Protein AF-A0A2R7YSX2-F1 (afdb_monomer_lite)

Organism: NCBI:txid2133958

Structure (mmCIF, N/CA/C/O backbone):
data_AF-A0A2R7YSX2-F1
#
_entry.id   AF-A0A2R7YSX2-F1
#
loop_
_atom_site.group_PDB
_atom_site.id
_atom_site.type_symbol
_atom_site.label_atom_id
_atom_site.label_alt_id
_atom_site.label_comp_id
_atom_site.label_asym_id
_atom_site.label_entity_id
_atom_site.label_seq_id
_atom_site.pdbx_PDB_ins_code
_atom_site.Cartn_x
_atom_site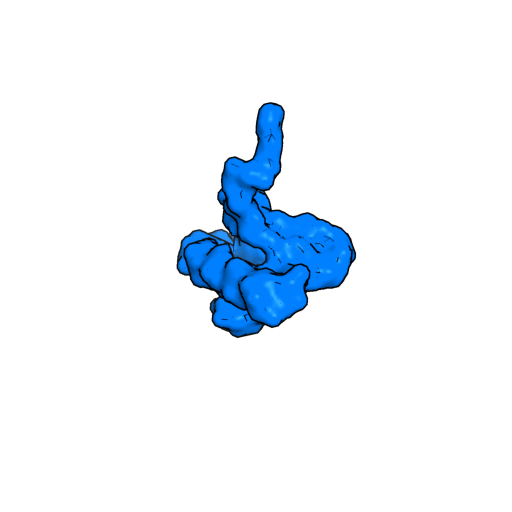.Cartn_y
_atom_site.Cartn_z
_atom_site.occupancy
_atom_site.B_iso_or_equiv
_atom_site.auth_seq_id
_atom_site.auth_comp_id
_atom_site.auth_asym_id
_atom_site.auth_atom_id
_atom_site.pdbx_PDB_model_num
ATOM 1 N N . MET A 1 1 ? 21.888 9.196 -34.908 1.00 57.22 1 MET A N 1
ATOM 2 C CA . MET A 1 1 ? 20.909 9.854 -34.024 1.00 57.22 1 MET A CA 1
ATOM 3 C C . MET A 1 1 ? 20.410 8.767 -33.083 1.00 57.22 1 MET A C 1
ATOM 5 O O . MET A 1 1 ? 19.301 8.305 -33.270 1.00 57.22 1 MET A O 1
ATOM 9 N N . ASP A 1 2 ? 21.247 8.282 -32.157 1.00 68.12 2 ASP A N 1
ATOM 10 C CA . ASP A 1 2 ? 21.030 6.926 -31.601 1.00 68.12 2 ASP A CA 1
ATOM 11 C C . ASP A 1 2 ? 21.188 6.851 -30.076 1.00 68.12 2 ASP A C 1
ATOM 13 O O . ASP A 1 2 ? 20.288 6.373 -29.394 1.00 68.12 2 ASP A O 1
ATOM 17 N N . ALA A 1 3 ? 22.223 7.469 -29.498 1.00 69.50 3 ALA A N 1
ATOM 18 C CA . ALA A 1 3 ? 22.475 7.360 -28.055 1.00 69.50 3 ALA A CA 1
ATOM 19 C C . ALA A 1 3 ? 21.353 7.926 -27.151 1.00 69.50 3 ALA A C 1
ATOM 21 O O . ALA A 1 3 ? 21.135 7.431 -26.048 1.00 69.50 3 ALA A O 1
ATOM 22 N N . LEU A 1 4 ? 20.625 8.958 -27.603 1.00 73.38 4 LEU A N 1
ATOM 23 C CA . LEU A 1 4 ? 19.498 9.526 -26.846 1.00 73.38 4 LEU A CA 1
ATOM 24 C C . LEU A 1 4 ? 18.252 8.627 -26.892 1.00 73.38 4 LEU A C 1
ATOM 26 O O . LEU A 1 4 ? 17.508 8.566 -25.916 1.00 73.38 4 LEU A O 1
ATOM 30 N N . GLU A 1 5 ? 18.025 7.922 -28.003 1.00 74.62 5 GLU A N 1
ATOM 31 C CA . GLU A 1 5 ? 16.898 6.995 -28.141 1.00 74.62 5 GLU A CA 1
ATOM 32 C C . GLU A 1 5 ? 17.150 5.696 -27.368 1.00 74.62 5 GLU A C 1
ATOM 34 O O . GLU A 1 5 ? 16.234 5.164 -26.739 1.00 74.62 5 GLU A O 1
ATOM 39 N N . GLU A 1 6 ? 18.392 5.205 -27.374 1.00 77.06 6 GLU A N 1
ATOM 40 C CA . GLU A 1 6 ? 18.824 4.032 -26.608 1.00 77.06 6 GLU A CA 1
ATOM 41 C C . GLU A 1 6 ? 18.729 4.287 -25.099 1.00 77.06 6 GLU A C 1
ATOM 43 O O . GLU A 1 6 ? 18.038 3.537 -24.409 1.00 77.06 6 GLU A O 1
ATOM 48 N N . ALA A 1 7 ? 19.270 5.411 -24.612 1.00 77.00 7 ALA A N 1
ATOM 49 C CA . ALA A 1 7 ? 19.161 5.796 -23.204 1.00 77.00 7 ALA A CA 1
ATOM 50 C C . ALA A 1 7 ? 17.697 5.943 -22.750 1.00 77.00 7 ALA A C 1
ATOM 52 O O . ALA A 1 7 ? 17.327 5.516 -21.653 1.00 77.00 7 ALA A O 1
ATOM 53 N N . TRP A 1 8 ? 16.829 6.493 -23.608 1.00 78.19 8 TRP A N 1
ATOM 54 C CA . TRP A 1 8 ? 15.396 6.576 -23.325 1.00 78.19 8 TRP A CA 1
ATOM 55 C C . TRP A 1 8 ? 14.742 5.190 -23.260 1.00 78.19 8 TRP A C 1
ATOM 57 O O . TRP A 1 8 ? 13.948 4.924 -22.359 1.00 78.19 8 TRP A O 1
ATOM 67 N N . ARG A 1 9 ? 15.085 4.267 -24.16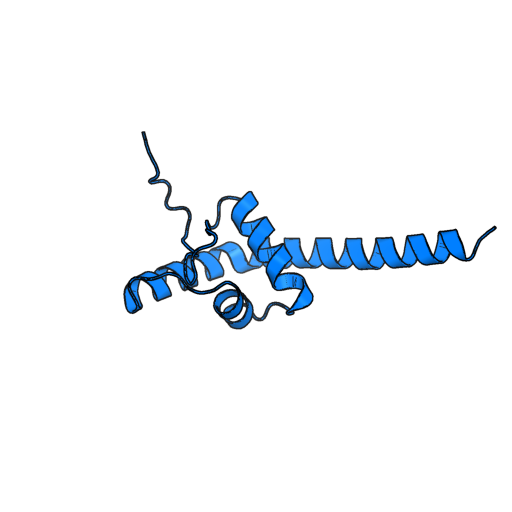8 1.00 73.56 9 ARG A N 1
ATOM 68 C CA . ARG A 1 9 ? 14.577 2.883 -24.141 1.00 73.56 9 ARG A CA 1
ATOM 69 C C . ARG A 1 9 ? 15.049 2.119 -22.909 1.00 73.56 9 ARG A C 1
ATOM 71 O O . ARG A 1 9 ? 14.267 1.349 -22.354 1.00 73.56 9 ARG A O 1
ATOM 78 N N . GLU A 1 10 ? 16.290 2.307 -22.483 1.00 78.31 10 GLU A N 1
ATOM 79 C CA . GLU A 1 10 ? 16.834 1.697 -21.267 1.00 78.31 10 GLU A CA 1
ATOM 80 C C . GLU A 1 10 ? 16.111 2.215 -20.020 1.00 78.31 10 GLU A C 1
ATOM 82 O O . GLU A 1 10 ? 15.629 1.419 -19.209 1.00 78.31 10 GLU A O 1
ATOM 87 N N . GLU A 1 11 ? 15.926 3.534 -19.906 1.00 82.06 11 GLU A N 1
ATOM 88 C CA . GLU A 1 11 ? 15.151 4.135 -18.817 1.00 82.06 11 GLU A CA 1
ATOM 89 C C . GLU A 1 11 ? 13.711 3.600 -18.802 1.00 82.06 11 GLU A C 1
ATOM 91 O O . GLU A 1 11 ? 13.195 3.183 -17.759 1.00 82.06 11 GLU A O 1
ATOM 96 N N . GLN A 1 12 ? 13.066 3.536 -19.968 1.00 84.19 12 GLN A N 1
ATOM 97 C CA . GLN A 1 12 ? 11.702 3.029 -20.102 1.00 84.19 12 GLN A CA 1
ATOM 98 C C . GLN A 1 12 ? 11.594 1.553 -19.707 1.00 84.19 12 GLN A C 1
ATOM 100 O O . GLN A 1 12 ? 10.638 1.177 -19.025 1.00 84.19 12 GLN A O 1
ATOM 105 N N . GLN A 1 13 ? 12.578 0.719 -20.055 1.00 85.94 13 GLN A N 1
ATOM 106 C CA . GLN A 1 13 ? 12.619 -0.688 -19.650 1.00 85.94 13 GLN A CA 1
ATOM 107 C C . GLN A 1 13 ? 12.786 -0.849 -18.137 1.00 85.94 13 GLN A C 1
ATOM 109 O O . GLN A 1 13 ? 12.072 -1.648 -17.526 1.00 85.94 13 GLN A O 1
ATOM 114 N N . VAL A 1 14 ? 13.660 -0.061 -17.503 1.00 86.44 14 VAL A N 1
ATOM 115 C CA . VAL A 1 14 ? 13.828 -0.069 -16.040 1.00 86.44 14 VAL A CA 1
ATOM 116 C C . VAL A 1 14 ? 12.523 0.333 -15.351 1.00 86.44 14 VAL A C 1
ATOM 118 O O . VAL A 1 14 ? 12.071 -0.343 -14.421 1.00 86.44 14 VAL A O 1
ATOM 121 N N . ARG A 1 15 ? 11.856 1.384 -15.840 1.00 85.00 15 ARG A N 1
ATOM 122 C CA . ARG A 1 15 ? 10.567 1.843 -15.296 1.00 85.00 15 ARG A CA 1
ATOM 123 C C . ARG A 1 15 ? 9.450 0.826 -15.510 1.00 85.00 15 ARG A C 1
ATOM 125 O O . ARG A 1 15 ? 8.628 0.642 -14.608 1.00 85.00 15 ARG A O 1
ATOM 132 N N . ALA A 1 16 ? 9.419 0.158 -16.661 1.00 88.19 16 ALA A N 1
ATOM 133 C CA . ALA A 1 16 ? 8.456 -0.896 -16.966 1.00 88.19 16 ALA A CA 1
ATOM 134 C C . ALA A 1 16 ? 8.669 -2.128 -16.078 1.00 88.19 16 ALA A C 1
ATOM 136 O O . ALA A 1 16 ? 7.707 -2.654 -15.518 1.00 88.19 16 ALA A O 1
ATOM 137 N N . ARG A 1 17 ? 9.921 -2.538 -15.857 1.00 89.75 17 ARG A N 1
ATOM 138 C CA . ARG A 1 17 ? 10.256 -3.641 -14.950 1.00 89.75 17 ARG A CA 1
ATOM 139 C C . ARG A 1 17 ? 9.857 -3.326 -13.513 1.00 89.75 17 ARG A C 1
ATOM 141 O O . ARG A 1 17 ? 9.200 -4.145 -12.878 1.00 89.75 17 ARG A O 1
ATOM 148 N N . ALA A 1 18 ? 10.170 -2.126 -13.025 1.00 89.81 18 ALA A N 1
ATOM 149 C CA . ALA A 1 18 ? 9.741 -1.683 -11.699 1.00 89.81 18 ALA A CA 1
ATOM 150 C C . ALA A 1 18 ? 8.205 -1.627 -11.578 1.00 89.81 18 ALA A C 1
ATOM 152 O O . ALA A 1 18 ? 7.646 -1.918 -10.524 1.00 89.81 18 ALA A O 1
ATOM 153 N N . ALA A 1 19 ? 7.503 -1.274 -12.661 1.00 89.75 19 ALA A N 1
ATOM 154 C CA . ALA A 1 19 ? 6.045 -1.303 -12.707 1.00 89.75 19 ALA A CA 1
ATOM 155 C C . ALA A 1 19 ? 5.478 -2.717 -12.587 1.00 89.75 19 ALA A C 1
ATOM 157 O O . ALA A 1 19 ? 4.531 -2.921 -11.834 1.00 89.75 19 ALA A O 1
ATOM 158 N N . ALA A 1 20 ? 6.046 -3.665 -13.332 1.00 92.75 20 ALA A N 1
ATOM 159 C CA . ALA A 1 20 ? 5.638 -5.061 -13.297 1.00 92.75 20 ALA A CA 1
ATOM 160 C C . ALA A 1 20 ? 5.892 -5.671 -11.914 1.00 92.75 20 ALA A C 1
ATOM 162 O O . ALA A 1 20 ? 4.978 -6.239 -11.331 1.00 92.75 20 ALA A O 1
ATOM 163 N N . GLN A 1 21 ? 7.079 -5.444 -11.343 1.00 93.25 21 GLN A N 1
ATOM 164 C CA . GLN A 1 21 ? 7.427 -5.910 -9.997 1.00 93.25 21 GLN A CA 1
ATOM 165 C C . GLN A 1 21 ? 6.485 -5.362 -8.921 1.00 93.25 21 GLN A C 1
ATOM 167 O O . GLN A 1 21 ? 6.095 -6.089 -8.018 1.00 93.25 21 GLN A O 1
ATOM 172 N N . ALA A 1 22 ? 6.090 -4.089 -9.014 1.00 94.38 22 ALA A N 1
ATOM 173 C CA . ALA A 1 22 ? 5.150 -3.518 -8.053 1.00 94.38 22 ALA A CA 1
ATOM 174 C C . ALA A 1 22 ? 3.735 -4.109 -8.171 1.00 94.38 22 ALA A C 1
ATOM 176 O O . ALA A 1 22 ? 3.044 -4.206 -7.164 1.00 94.38 22 ALA A O 1
ATOM 177 N N . ARG A 1 23 ? 3.292 -4.475 -9.381 1.00 94.06 23 ARG A N 1
ATOM 178 C CA . ARG A 1 23 ? 1.991 -5.135 -9.589 1.00 94.06 23 ARG A CA 1
ATOM 179 C C . ARG A 1 23 ? 1.995 -6.552 -9.044 1.00 94.06 23 ARG A C 1
ATOM 181 O O . ARG A 1 23 ? 1.093 -6.899 -8.301 1.00 94.06 23 ARG A O 1
ATOM 188 N N . ASP A 1 24 ? 3.037 -7.308 -9.363 1.00 96.06 24 ASP A N 1
ATOM 189 C CA . ASP A 1 24 ? 3.229 -8.672 -8.875 1.00 96.06 24 ASP A CA 1
ATOM 190 C C . ASP A 1 24 ? 3.251 -8.717 -7.338 1.00 96.06 24 ASP A C 1
ATOM 192 O O . ASP A 1 24 ? 2.493 -9.463 -6.728 1.00 96.06 24 ASP A O 1
ATOM 196 N N . ALA A 1 25 ? 4.011 -7.816 -6.703 1.00 94.19 25 ALA A N 1
ATOM 197 C CA . ALA A 1 25 ? 4.024 -7.687 -5.246 1.00 94.19 25 ALA A CA 1
ATOM 198 C C . ALA A 1 25 ? 2.652 -7.294 -4.669 1.00 94.19 25 ALA A C 1
ATOM 200 O O . ALA A 1 25 ? 2.241 -7.837 -3.649 1.00 94.19 25 ALA A O 1
ATOM 201 N N . ALA A 1 26 ? 1.928 -6.364 -5.306 1.00 94.25 26 ALA A N 1
ATOM 202 C CA . ALA A 1 26 ? 0.595 -5.968 -4.848 1.00 94.25 26 ALA A CA 1
ATOM 203 C C . ALA A 1 26 ? -0.395 -7.140 -4.901 1.00 94.25 26 ALA A C 1
ATOM 205 O O . ALA A 1 26 ? -1.121 -7.368 -3.940 1.00 94.25 26 ALA A O 1
ATOM 206 N N . GLU A 1 27 ? -0.397 -7.900 -5.995 1.00 94.44 27 GLU A N 1
ATOM 207 C CA . GLU A 1 27 ? -1.286 -9.048 -6.181 1.00 94.44 27 GLU A CA 1
ATOM 208 C C . GLU A 1 27 ? -0.970 -10.174 -5.188 1.00 94.44 27 GLU A C 1
ATOM 210 O O . GLU A 1 27 ? -1.870 -10.687 -4.522 1.00 94.44 27 GLU A O 1
ATOM 215 N N . GLN A 1 28 ? 0.313 -10.512 -5.030 1.00 95.69 28 GLN A N 1
ATOM 216 C CA . GLN A 1 28 ? 0.759 -11.575 -4.128 1.00 95.69 28 GLN A CA 1
ATOM 217 C C . GLN A 1 28 ? 0.505 -11.241 -2.655 1.00 95.69 28 GLN A C 1
ATOM 219 O O . GLN A 1 28 ? 0.095 -12.109 -1.881 1.00 95.69 28 GLN A O 1
ATOM 224 N N . ASP A 1 29 ? 0.739 -9.990 -2.255 1.00 96.31 29 ASP A N 1
ATOM 225 C CA . ASP A 1 29 ? 0.682 -9.591 -0.851 1.00 96.31 29 ASP A CA 1
ATOM 226 C C . ASP A 1 29 ? -0.648 -8.958 -0.435 1.00 96.31 29 ASP A C 1
ATOM 228 O O . ASP A 1 29 ? -0.800 -8.659 0.746 1.00 96.31 29 ASP A O 1
ATOM 232 N N . ALA A 1 30 ? -1.633 -8.790 -1.326 1.00 95.00 30 ALA A N 1
ATOM 233 C CA . ALA A 1 30 ? -2.911 -8.142 -1.001 1.00 95.00 30 ALA A CA 1
ATOM 234 C C . ALA A 1 30 ? -3.564 -8.724 0.267 1.00 95.00 30 ALA A C 1
ATOM 236 O O . ALA A 1 30 ? -3.828 -7.999 1.226 1.00 95.00 30 ALA A O 1
ATOM 237 N N . ALA A 1 31 ? -3.739 -10.048 0.325 1.00 95.00 31 ALA A N 1
ATOM 238 C CA . ALA A 1 31 ? -4.349 -10.714 1.479 1.00 95.00 31 ALA A CA 1
ATOM 239 C C . ALA A 1 31 ? -3.507 -10.578 2.762 1.00 95.00 31 ALA A C 1
ATOM 241 O O . ALA A 1 31 ? -4.045 -10.387 3.857 1.00 95.00 31 ALA A O 1
ATOM 242 N N . ARG A 1 32 ? -2.174 -10.645 2.638 1.00 96.12 32 ARG A N 1
ATOM 243 C CA . ARG A 1 32 ? -1.246 -10.485 3.769 1.00 96.12 32 ARG A CA 1
ATOM 244 C C . ARG A 1 32 ? -1.248 -9.049 4.291 1.00 96.12 32 ARG A C 1
ATOM 246 O O . ARG A 1 32 ? -1.237 -8.848 5.504 1.00 96.12 32 ARG A O 1
ATOM 253 N N . ALA A 1 33 ? -1.319 -8.067 3.396 1.00 95.19 33 ALA A N 1
ATOM 254 C CA . ALA A 1 33 ? -1.428 -6.655 3.727 1.00 95.19 33 ALA A CA 1
ATOM 255 C C . ALA A 1 33 ? -2.731 -6.368 4.484 1.00 95.19 33 ALA A C 1
ATOM 257 O O . ALA A 1 33 ? -2.689 -5.734 5.537 1.00 95.19 33 ALA A O 1
ATOM 258 N N . THR A 1 34 ? -3.866 -6.902 4.019 1.00 95.38 34 THR A N 1
ATOM 259 C CA . THR A 1 34 ? -5.160 -6.794 4.712 1.00 95.38 34 THR A CA 1
ATOM 260 C C . THR A 1 34 ? -5.089 -7.354 6.132 1.00 95.38 34 THR A C 1
ATOM 262 O O . THR A 1 34 ? -5.498 -6.686 7.083 1.00 95.38 34 THR A O 1
ATOM 265 N N . ALA A 1 35 ? -4.541 -8.562 6.297 1.00 95.56 35 ALA A N 1
ATOM 266 C CA . ALA A 1 35 ? -4.410 -9.195 7.607 1.00 95.56 35 ALA A CA 1
ATOM 267 C C . ALA A 1 35 ? -3.510 -8.384 8.553 1.00 95.56 35 ALA A C 1
ATOM 269 O O . ALA A 1 35 ? -3.875 -8.162 9.705 1.00 95.56 35 ALA A O 1
ATOM 270 N N . PHE A 1 36 ? -2.371 -7.893 8.057 1.00 96.00 36 PHE A N 1
ATOM 271 C CA . PHE A 1 36 ? -1.448 -7.069 8.837 1.00 96.00 36 PHE A CA 1
ATOM 272 C C . PHE A 1 36 ? -2.089 -5.754 9.291 1.00 96.00 36 PHE A C 1
ATOM 274 O O . PHE A 1 36 ? -1.995 -5.393 10.460 1.00 96.00 36 PHE A O 1
ATOM 281 N N . ILE A 1 37 ? -2.777 -5.048 8.390 1.00 95.62 37 ILE A N 1
ATOM 282 C CA . ILE A 1 37 ? -3.458 -3.794 8.725 1.00 95.62 37 ILE A CA 1
ATOM 283 C C . ILE A 1 37 ? -4.508 -4.036 9.817 1.00 95.62 37 ILE A C 1
ATOM 285 O O . ILE A 1 37 ? -4.515 -3.318 10.815 1.00 95.62 37 ILE A O 1
ATOM 289 N N . ARG A 1 38 ? -5.352 -5.067 9.668 1.00 95.38 38 ARG A N 1
ATOM 290 C CA . ARG A 1 38 ? -6.374 -5.430 10.667 1.00 95.38 38 ARG A CA 1
ATOM 291 C C . ARG A 1 38 ? -5.770 -5.766 12.027 1.00 95.38 38 ARG A C 1
ATOM 293 O O . ARG A 1 38 ? -6.286 -5.319 13.047 1.00 95.38 38 ARG A O 1
ATOM 300 N N . ASP A 1 39 ? -4.675 -6.518 12.042 1.00 95.88 39 ASP A N 1
ATOM 301 C CA . ASP A 1 39 ? -3.967 -6.874 13.272 1.00 95.88 39 ASP A CA 1
ATOM 302 C C . ASP A 1 39 ? -3.405 -5.637 13.992 1.00 95.88 39 ASP A C 1
ATOM 304 O O . ASP A 1 39 ? -3.561 -5.505 15.205 1.00 95.88 39 ASP A O 1
ATOM 308 N N . ILE A 1 40 ? -2.828 -4.686 13.252 1.00 95.56 40 ILE A N 1
ATOM 309 C CA . ILE A 1 40 ? -2.333 -3.431 13.830 1.00 95.56 40 ILE A CA 1
ATOM 310 C C . ILE A 1 40 ? -3.486 -2.601 14.402 1.00 95.56 40 ILE A C 1
ATOM 312 O O . ILE A 1 40 ? -3.405 -2.197 15.561 1.00 95.56 40 ILE A O 1
ATOM 316 N N . TRP A 1 41 ? -4.590 -2.439 13.665 1.00 94.62 41 TRP A N 1
ATOM 317 C CA . TRP A 1 41 ? -5.785 -1.758 14.177 1.00 94.62 41 TRP A CA 1
ATOM 318 C C . TRP A 1 41 ? -6.314 -2.395 15.464 1.00 94.62 41 TRP A C 1
ATOM 320 O O . TRP A 1 41 ? -6.599 -1.681 16.424 1.00 94.62 41 TRP A O 1
ATOM 330 N N . ALA A 1 42 ? -6.392 -3.726 15.518 1.00 94.62 42 ALA A N 1
ATOM 331 C CA . ALA A 1 42 ? -6.860 -4.450 16.697 1.00 94.62 42 ALA A CA 1
ATOM 332 C C . ALA A 1 42 ? -5.950 -4.253 17.923 1.00 94.62 42 ALA A C 1
ATOM 334 O O . ALA A 1 42 ? -6.429 -4.277 19.056 1.00 94.62 42 ALA A O 1
ATOM 335 N N . ARG A 1 43 ? -4.641 -4.057 17.715 1.00 95.12 43 ARG A N 1
ATOM 336 C CA . ARG A 1 43 ? -3.654 -3.925 18.799 1.00 95.12 43 ARG A CA 1
ATOM 337 C C . ARG A 1 43 ? -3.449 -2.493 19.272 1.00 95.12 43 ARG A C 1
ATOM 339 O O . ARG A 1 43 ? -3.242 -2.279 20.462 1.00 95.12 43 ARG A O 1
ATOM 346 N N . THR A 1 44 ? -3.438 -1.525 18.360 1.00 94.06 44 THR A N 1
ATOM 347 C CA . THR A 1 44 ? -3.039 -0.140 18.661 1.00 94.06 44 THR A CA 1
ATOM 348 C C . THR A 1 44 ? -4.187 0.858 18.551 1.00 94.06 44 THR A C 1
ATOM 350 O O . THR A 1 44 ? -4.003 2.020 18.911 1.00 94.06 44 THR A O 1
ATOM 353 N N . GLY A 1 45 ? -5.343 0.452 18.013 1.00 92.81 45 GLY A N 1
ATOM 354 C CA . GLY A 1 45 ? -6.458 1.353 17.711 1.00 92.81 45 GLY A CA 1
ATOM 355 C C . GLY A 1 45 ? -6.160 2.362 16.596 1.00 92.81 45 GLY A C 1
ATOM 356 O O . GLY A 1 45 ? -6.917 3.310 16.420 1.00 92.81 45 GLY A O 1
ATOM 357 N N . THR A 1 46 ? -5.053 2.194 15.866 1.00 93.31 46 THR A N 1
ATOM 358 C CA . THR A 1 46 ? -4.637 3.040 14.736 1.00 93.31 46 THR A CA 1
ATOM 359 C C . THR A 1 46 ? -4.044 2.174 13.632 1.00 93.31 46 THR A C 1
ATOM 361 O O . THR A 1 46 ? -3.572 1.072 13.897 1.00 93.31 46 THR A O 1
ATOM 364 N N . GLY A 1 47 ? -4.025 2.659 12.394 1.00 94.62 47 GLY A N 1
ATOM 365 C CA . GLY A 1 47 ? -3.436 1.926 11.278 1.00 94.62 47 GLY A CA 1
ATOM 366 C C . GLY A 1 47 ? -1.905 1.863 11.335 1.00 94.62 47 GLY A C 1
ATOM 367 O O . GLY A 1 47 ? -1.254 2.584 12.100 1.00 94.62 47 GLY A O 1
ATOM 368 N N . PRO A 1 48 ? -1.272 1.014 10.512 1.00 95.06 48 PRO A N 1
ATOM 369 C CA . PRO A 1 48 ? 0.162 1.097 10.294 1.00 95.06 48 PRO A CA 1
ATOM 370 C C . PRO A 1 48 ? 0.521 2.300 9.412 1.00 95.06 48 PRO A C 1
ATOM 372 O O . PRO A 1 48 ? -0.303 2.913 8.730 1.00 95.06 48 PRO A O 1
ATOM 375 N N . THR A 1 49 ? 1.800 2.636 9.396 1.00 92.94 49 THR A N 1
ATOM 376 C CA . THR A 1 49 ? 2.410 3.449 8.349 1.00 92.94 49 THR A CA 1
ATOM 377 C C . THR A 1 49 ? 2.712 2.586 7.124 1.00 92.94 49 THR A C 1
ATOM 379 O O . THR A 1 49 ? 2.968 1.385 7.214 1.00 92.94 49 THR A O 1
ATOM 382 N N . TRP A 1 50 ? 2.744 3.209 5.948 1.00 91.25 50 TRP A N 1
ATOM 383 C CA . TRP A 1 50 ? 3.1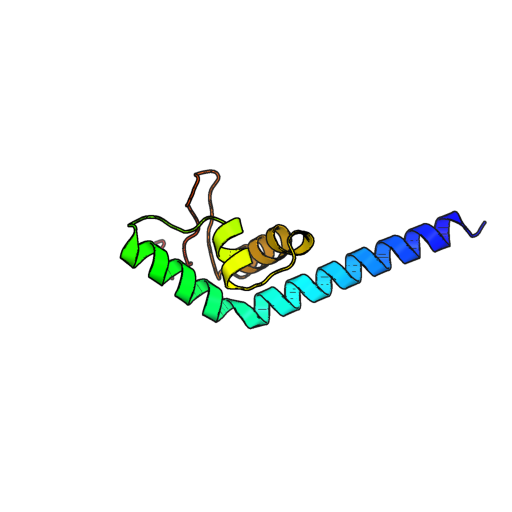99 2.574 4.707 1.00 91.25 50 TRP A CA 1
ATOM 384 C C . TRP A 1 50 ? 4.619 1.992 4.771 1.00 91.25 50 TRP A C 1
ATOM 386 O O . TRP A 1 50 ? 4.911 1.026 4.065 1.00 91.25 50 TRP A O 1
ATOM 396 N N . THR A 1 51 ? 5.487 2.532 5.632 1.00 91.81 51 THR A N 1
ATOM 397 C CA . THR A 1 51 ? 6.829 1.991 5.873 1.00 91.81 51 THR A CA 1
ATOM 398 C C . THR A 1 51 ? 6.749 0.671 6.628 1.00 91.81 51 THR A C 1
ATOM 400 O O . THR A 1 51 ? 7.319 -0.304 6.152 1.00 91.81 51 THR A O 1
ATOM 403 N N . GLU A 1 52 ? 5.997 0.616 7.734 1.00 94.38 52 GLU A N 1
ATOM 404 C CA . GLU A 1 52 ? 5.798 -0.611 8.521 1.00 94.38 52 GLU A CA 1
ATOM 405 C C . GLU A 1 52 ? 5.169 -1.723 7.672 1.00 94.38 52 GLU A C 1
ATOM 407 O O . GLU A 1 52 ? 5.635 -2.858 7.704 1.00 94.38 52 GLU A O 1
ATOM 412 N N . LEU A 1 53 ? 4.160 -1.395 6.855 1.00 95.25 53 LEU A N 1
ATOM 413 C CA . LEU A 1 53 ? 3.553 -2.365 5.941 1.00 95.25 53 LEU A CA 1
ATOM 414 C C . LEU A 1 53 ? 4.563 -2.870 4.898 1.00 95.25 53 LEU A C 1
ATOM 416 O O . LEU A 1 53 ? 4.681 -4.074 4.680 1.00 95.25 53 LEU A O 1
ATOM 420 N N . GLY A 1 54 ? 5.331 -1.967 4.283 1.00 94.75 54 GLY A N 1
ATOM 421 C CA . GLY A 1 54 ? 6.351 -2.349 3.308 1.00 94.75 54 GLY A CA 1
ATOM 422 C C . GLY A 1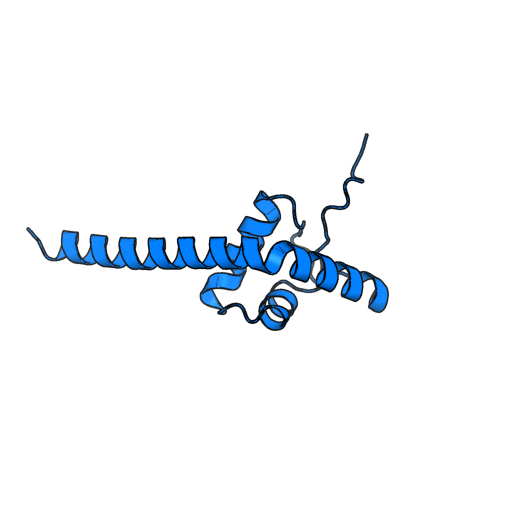 54 ? 7.494 -3.175 3.899 1.00 94.75 54 GLY A C 1
ATOM 423 O O . GLY A 1 54 ? 8.054 -4.016 3.204 1.00 94.75 54 GLY A O 1
ATOM 424 N N . GLU A 1 55 ? 7.835 -2.970 5.169 1.00 95.62 55 GLU A N 1
ATOM 425 C CA . GLU A 1 55 ? 8.810 -3.797 5.888 1.00 95.62 55 GLU A CA 1
ATOM 426 C C . GLU A 1 55 ? 8.245 -5.172 6.231 1.00 95.62 55 GLU A C 1
ATOM 428 O O . GLU A 1 55 ? 8.910 -6.174 5.974 1.00 95.62 55 GLU A O 1
ATOM 433 N N . ALA A 1 56 ? 7.002 -5.239 6.711 1.00 95.62 56 ALA A N 1
ATOM 434 C CA . ALA A 1 56 ? 6.325 -6.498 7.015 1.00 95.62 56 ALA A CA 1
ATOM 435 C C . ALA A 1 56 ? 6.180 -7.407 5.780 1.00 95.62 56 ALA A C 1
ATOM 437 O O . ALA A 1 56 ? 6.243 -8.633 5.895 1.00 95.62 56 ALA A O 1
ATOM 438 N N . MET A 1 57 ? 6.003 -6.816 4.595 1.00 95.62 57 MET A N 1
ATOM 439 C CA . MET A 1 57 ? 5.894 -7.536 3.322 1.00 95.62 57 MET A CA 1
ATOM 440 C C . MET A 1 57 ? 7.237 -7.693 2.589 1.00 95.62 57 MET A C 1
ATOM 442 O O . MET A 1 57 ? 7.284 -8.262 1.504 1.00 95.62 57 MET A O 1
ATOM 446 N N . ALA A 1 58 ? 8.341 -7.213 3.173 1.00 95.88 58 ALA A N 1
ATOM 447 C CA . ALA A 1 58 ? 9.679 -7.240 2.576 1.00 95.88 58 ALA A CA 1
ATOM 448 C C . ALA A 1 58 ? 9.772 -6.564 1.188 1.00 95.88 58 ALA A C 1
ATOM 450 O O . ALA A 1 58 ? 10.591 -6.939 0.346 1.00 95.88 58 ALA A O 1
ATOM 451 N N . TRP A 1 59 ? 8.971 -5.523 0.943 1.00 94.75 59 TRP A N 1
ATOM 452 C CA . TRP A 1 59 ? 9.027 -4.767 -0.305 1.00 94.75 59 TRP A CA 1
ATOM 453 C C . TRP A 1 59 ? 10.285 -3.889 -0.373 1.00 94.75 59 TRP A C 1
ATOM 455 O O . TRP A 1 59 ? 10.588 -3.153 0.583 1.00 94.75 59 TRP A O 1
ATOM 465 N N . PRO A 1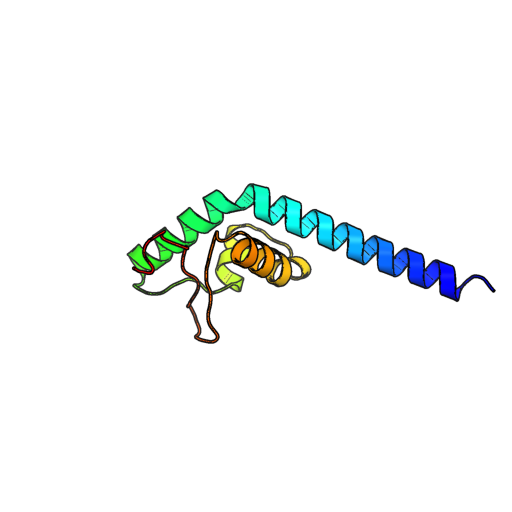 60 ? 10.971 -3.853 -1.532 1.00 92.94 60 PRO A N 1
ATOM 466 C CA . PRO A 1 60 ? 12.069 -2.923 -1.758 1.00 92.94 60 PRO A CA 1
ATOM 467 C C . PRO A 1 60 ? 11.612 -1.472 -1.536 1.00 92.94 60 PRO A C 1
ATOM 469 O O . PRO A 1 60 ? 10.540 -1.107 -2.033 1.00 92.94 60 PRO A O 1
ATOM 472 N N . PRO A 1 61 ? 12.403 -0.614 -0.859 1.00 91.81 61 PRO A N 1
ATOM 473 C CA . PRO A 1 61 ? 12.028 0.773 -0.568 1.00 91.81 61 PRO A CA 1
ATOM 474 C C . PRO A 1 61 ? 11.543 1.550 -1.798 1.00 91.81 61 PRO A C 1
ATOM 476 O O . PRO A 1 61 ? 10.537 2.255 -1.728 1.00 91.81 61 PRO A O 1
ATOM 479 N N . GLN A 1 62 ? 12.188 1.343 -2.951 1.00 91.69 62 GLN A N 1
ATOM 480 C CA . GLN A 1 62 ? 11.817 1.972 -4.221 1.00 91.69 62 GLN A CA 1
ATOM 481 C C . GLN A 1 62 ? 10.446 1.542 -4.779 1.00 91.69 62 GLN A C 1
ATOM 483 O O . GLN A 1 62 ? 9.864 2.267 -5.585 1.00 91.69 62 GLN A O 1
ATOM 488 N N . LEU A 1 63 ? 9.914 0.384 -4.371 1.00 92.44 63 LEU A N 1
ATOM 489 C CA . LEU A 1 63 ? 8.618 -0.124 -4.832 1.00 92.44 63 LEU A CA 1
ATOM 490 C C . LEU A 1 63 ? 7.475 0.188 -3.861 1.00 92.44 63 LEU A C 1
ATOM 492 O O . LEU A 1 63 ? 6.340 0.306 -4.319 1.00 92.44 63 LEU A O 1
ATOM 496 N N . ARG A 1 64 ? 7.746 0.389 -2.561 1.00 92.75 64 ARG A N 1
ATOM 497 C CA . ARG A 1 64 ? 6.721 0.556 -1.505 1.00 92.75 64 ARG A CA 1
ATOM 498 C C . ARG A 1 64 ? 5.631 1.556 -1.882 1.00 92.75 64 ARG A C 1
ATOM 500 O O . ARG A 1 64 ? 4.458 1.207 -1.936 1.00 92.75 64 ARG A O 1
ATOM 507 N N . ALA A 1 65 ? 6.013 2.782 -2.244 1.00 92.00 65 ALA A N 1
ATOM 508 C CA . ALA A 1 65 ? 5.053 3.827 -2.604 1.00 92.00 65 ALA A CA 1
ATOM 509 C C . ALA A 1 65 ? 4.211 3.483 -3.847 1.00 92.00 65 ALA A C 1
ATOM 511 O O . ALA A 1 65 ? 3.128 4.034 -4.041 1.00 92.00 65 ALA A O 1
ATOM 512 N N . ARG A 1 66 ? 4.713 2.624 -4.739 1.00 94.56 66 ARG A N 1
ATOM 513 C CA . ARG A 1 66 ? 3.979 2.166 -5.921 1.00 94.56 66 ARG A CA 1
ATOM 514 C C . ARG A 1 66 ? 3.032 1.020 -5.581 1.00 94.56 66 ARG A C 1
ATOM 516 O O . ARG A 1 66 ? 1.891 1.074 -6.020 1.00 94.56 66 ARG A O 1
ATOM 523 N N . VAL A 1 67 ? 3.484 0.051 -4.786 1.00 95.75 67 VAL A N 1
ATOM 524 C CA . VAL A 1 67 ? 2.661 -1.068 -4.304 1.00 95.75 67 VAL A CA 1
ATOM 525 C C . VAL A 1 67 ? 1.475 -0.545 -3.493 1.00 95.75 67 VAL A C 1
ATOM 527 O O . VAL A 1 67 ? 0.342 -0.882 -3.801 1.00 95.75 67 VAL A O 1
ATOM 530 N N . ILE A 1 68 ? 1.705 0.386 -2.559 1.00 94.56 68 ILE A N 1
ATOM 531 C CA . ILE A 1 68 ? 0.633 1.019 -1.768 1.00 94.56 68 ILE A CA 1
ATOM 532 C C . ILE A 1 68 ? -0.423 1.674 -2.665 1.00 94.56 68 ILE A C 1
ATOM 534 O O . ILE A 1 68 ? -1.615 1.488 -2.447 1.00 94.56 68 ILE A O 1
ATOM 538 N N . ARG A 1 69 ? -0.002 2.411 -3.701 1.00 94.75 69 ARG A N 1
ATOM 539 C CA . ARG A 1 69 ? -0.930 3.047 -4.651 1.00 94.75 69 ARG A CA 1
ATOM 540 C C . ARG A 1 69 ? -1.717 2.038 -5.483 1.00 94.75 69 ARG A C 1
ATOM 542 O O . ARG A 1 69 ? -2.851 2.332 -5.839 1.00 94.75 69 ARG A O 1
ATOM 549 N N . LEU A 1 70 ? -1.121 0.896 -5.820 1.00 96.00 70 LEU A N 1
ATOM 550 C CA . LEU A 1 70 ? -1.813 -0.181 -6.530 1.00 96.00 70 LEU A CA 1
ATOM 551 C C . LEU A 1 70 ? -2.857 -0.829 -5.622 1.00 96.00 70 LEU A C 1
ATOM 553 O O . LEU A 1 70 ? -4.019 -0.851 -5.988 1.00 96.00 70 LEU A O 1
ATOM 557 N N . LEU A 1 71 ? -2.480 -1.200 -4.397 1.00 95.56 71 LEU A N 1
ATOM 558 C CA . LEU A 1 71 ? -3.412 -1.741 -3.405 1.00 95.56 71 LEU A CA 1
ATOM 559 C C . LEU A 1 71 ? -4.578 -0.783 -3.112 1.00 95.56 71 LEU A C 1
ATOM 561 O O . LEU A 1 71 ? -5.717 -1.225 -3.013 1.00 95.56 71 LEU A O 1
ATOM 565 N N . ALA A 1 72 ? -4.322 0.526 -3.020 1.00 94.50 72 ALA A N 1
ATOM 566 C CA . ALA A 1 72 ? -5.387 1.521 -2.879 1.00 94.50 72 ALA A CA 1
ATOM 567 C C . ALA A 1 72 ? -6.288 1.602 -4.118 1.00 94.50 72 ALA A C 1
ATOM 569 O O . ALA A 1 72 ? -7.508 1.645 -4.001 1.00 94.50 72 ALA A O 1
ATOM 570 N N . ARG A 1 73 ? -5.692 1.607 -5.315 1.00 95.12 73 ARG A N 1
ATOM 571 C CA . ARG A 1 73 ? -6.434 1.619 -6.582 1.00 95.12 73 ARG A CA 1
ATOM 572 C C . ARG A 1 73 ? -7.313 0.376 -6.746 1.00 95.12 73 ARG A C 1
ATOM 574 O O . ARG A 1 73 ? -8.404 0.494 -7.292 1.00 95.12 73 ARG A O 1
ATOM 581 N N . ASP A 1 74 ? -6.830 -0.774 -6.295 1.00 93.69 74 ASP A N 1
ATOM 582 C CA . ASP A 1 74 ? -7.514 -2.062 -6.409 1.00 93.69 74 ASP A CA 1
ATOM 583 C C . ASP A 1 74 ? -8.518 -2.288 -5.261 1.00 93.69 74 ASP A C 1
ATOM 585 O O . ASP A 1 74 ? -9.126 -3.349 -5.169 1.00 93.69 74 ASP A O 1
ATOM 589 N N . GLY A 1 75 ? -8.708 -1.291 -4.386 1.00 94.00 75 GLY A N 1
ATOM 590 C CA . GLY A 1 75 ? -9.677 -1.351 -3.293 1.00 94.00 75 GLY A CA 1
ATOM 591 C C . GLY A 1 75 ? -9.276 -2.300 -2.163 1.00 94.00 75 GLY A C 1
ATOM 592 O O . GLY A 1 75 ? -10.134 -2.765 -1.427 1.00 94.00 75 GLY A O 1
ATOM 593 N N . VAL A 1 76 ? -7.987 -2.608 -2.007 1.00 94.06 76 VAL A N 1
ATOM 594 C CA . VAL A 1 76 ? -7.483 -3.449 -0.907 1.00 94.06 76 VAL A CA 1
ATOM 595 C C . VAL A 1 76 ? -7.339 -2.639 0.383 1.00 94.06 76 VAL A C 1
ATOM 597 O O . VAL A 1 76 ? -7.573 -3.145 1.483 1.00 94.06 76 VAL A O 1
ATOM 600 N N . LEU A 1 77 ? -6.928 -1.375 0.261 1.00 94.69 77 LEU A N 1
ATOM 601 C CA . LEU A 1 77 ? -6.675 -0.486 1.391 1.00 94.69 77 LEU A CA 1
ATOM 602 C C . LEU A 1 77 ? -7.040 0.967 1.081 1.00 94.69 77 LEU A C 1
ATOM 604 O O . LEU A 1 77 ? -7.154 1.365 -0.074 1.00 94.69 77 LEU A O 1
ATOM 608 N N . LEU A 1 78 ? -7.150 1.773 2.128 1.00 93.81 78 LEU A N 1
ATOM 609 C CA . LEU A 1 78 ? -7.318 3.221 2.087 1.00 93.81 78 LEU A CA 1
ATOM 610 C C . LEU A 1 78 ? -6.208 3.866 2.914 1.00 93.81 78 LEU A C 1
ATOM 612 O O . LEU A 1 78 ? -5.686 3.269 3.857 1.00 93.81 78 LEU A O 1
ATOM 616 N N . TYR A 1 79 ? -5.841 5.093 2.566 1.00 91.31 79 TYR A N 1
ATOM 617 C CA . TYR A 1 79 ? -4.947 5.919 3.369 1.00 91.31 79 TYR A CA 1
ATOM 618 C C . TYR A 1 79 ? -5.318 7.391 3.219 1.00 91.31 79 TYR A C 1
ATOM 620 O O . TYR A 1 79 ? -5.874 7.806 2.202 1.00 91.31 79 TYR A O 1
ATOM 628 N N . SER A 1 80 ? -4.967 8.191 4.220 1.00 88.50 80 SER A N 1
ATOM 629 C CA . SER A 1 80 ? -5.082 9.647 4.171 1.00 88.50 80 SER A CA 1
ATOM 630 C C . SER A 1 80 ? -3.715 10.300 4.385 1.00 88.50 80 SER A C 1
ATOM 632 O O . SER A 1 80 ? -2.694 9.627 4.539 1.00 88.50 80 SER A O 1
ATOM 634 N N . SER A 1 81 ? -3.674 11.632 4.388 1.00 85.44 81 SER A N 1
ATOM 635 C CA . SER A 1 81 ? -2.475 12.384 4.771 1.00 85.44 81 SER A CA 1
ATOM 636 C C . SER A 1 81 ? -2.156 12.283 6.266 1.00 85.44 81 SER A C 1
ATOM 638 O O . SER A 1 81 ? -1.060 12.669 6.677 1.00 85.44 81 SER A O 1
ATOM 640 N N . ALA A 1 82 ? -3.082 11.769 7.085 1.00 87.25 82 ALA A N 1
ATOM 641 C CA . ALA A 1 82 ? -2.835 11.562 8.500 1.00 87.25 82 ALA A CA 1
ATOM 642 C C . ALA A 1 82 ? -1.791 10.450 8.703 1.00 87.25 82 ALA A C 1
ATOM 644 O O . ALA A 1 82 ? -1.808 9.437 7.989 1.00 87.25 82 ALA A O 1
ATOM 645 N N . PRO A 1 83 ? -0.884 10.603 9.683 1.00 87.44 83 PRO A N 1
ATOM 646 C CA . PRO A 1 83 ? 0.020 9.526 10.049 1.00 87.44 83 PRO A CA 1
ATOM 647 C C . PRO A 1 83 ? -0.791 8.313 10.510 1.00 87.44 83 PRO A C 1
ATOM 649 O O . PRO A 1 83 ? -1.833 8.469 11.142 1.00 87.44 83 PRO A O 1
ATOM 652 N N . ARG A 1 84 ? -0.286 7.103 10.231 1.00 91.44 84 ARG A N 1
ATOM 653 C CA . ARG A 1 84 ? -0.881 5.849 10.734 1.00 91.44 84 ARG A CA 1
ATOM 654 C C . ARG A 1 84 ? -2.352 5.650 10.323 1.00 91.44 84 ARG A C 1
ATOM 656 O O . ARG A 1 84 ? -3.166 5.159 11.096 1.00 91.44 84 ARG A O 1
ATOM 663 N N . SER A 1 85 ? -2.688 6.048 9.097 1.00 91.06 85 SER A N 1
ATOM 664 C CA . SER A 1 85 ? -4.057 6.036 8.562 1.00 91.06 85 SER A CA 1
ATOM 665 C C . SER A 1 85 ? -4.374 4.861 7.637 1.00 91.06 85 SER A C 1
ATOM 667 O O . SER A 1 85 ? -5.479 4.811 7.106 1.00 91.06 85 SER A O 1
ATOM 669 N N . LEU A 1 86 ? -3.436 3.928 7.413 1.00 93.06 86 LEU A N 1
ATOM 670 C CA . LEU A 1 86 ? -3.710 2.780 6.548 1.00 93.06 86 LEU A CA 1
ATOM 671 C C . LEU A 1 86 ? -4.822 1.930 7.148 1.00 93.06 86 LEU A C 1
ATOM 673 O O . LEU A 1 86 ? -4.671 1.385 8.239 1.00 93.06 86 LEU A O 1
ATOM 677 N N . ALA A 1 87 ? -5.909 1.779 6.411 1.00 94.06 87 ALA A N 1
ATOM 678 C CA . ALA A 1 87 ? -7.033 0.931 6.763 1.00 94.06 87 ALA A CA 1
ATOM 679 C C . ALA A 1 87 ? -7.323 -0.023 5.610 1.00 94.06 87 ALA A C 1
ATOM 681 O O . ALA A 1 87 ? -6.982 0.247 4.462 1.00 94.06 87 ALA A O 1
ATOM 682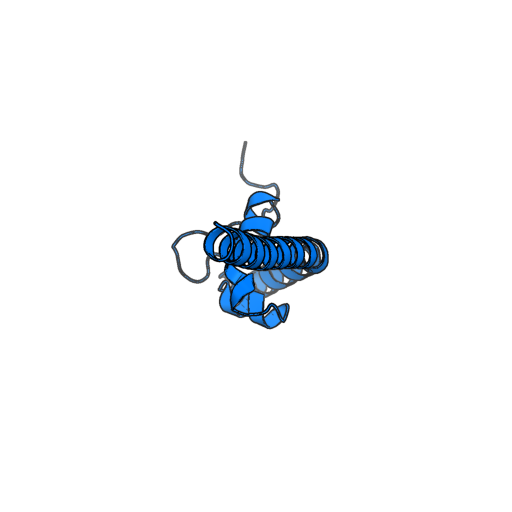 N N . VAL A 1 88 ? -7.924 -1.163 5.918 1.00 93.62 88 VAL A N 1
ATOM 683 C CA . VAL A 1 88 ? -8.503 -2.025 4.887 1.00 93.62 88 VAL A CA 1
ATOM 684 C C . VAL A 1 88 ? -9.781 -1.377 4.376 1.00 93.62 88 VAL A C 1
ATOM 686 O O . VAL A 1 88 ? -10.479 -0.720 5.147 1.00 93.62 88 VAL A O 1
ATOM 689 N N . VAL A 1 89 ? -10.090 -1.564 3.093 1.00 90.38 89 VAL A N 1
ATOM 690 C CA . VAL A 1 89 ? -11.455 -1.320 2.622 1.00 90.38 89 VAL A CA 1
ATOM 691 C C . VAL A 1 89 ? -12.305 -2.435 3.222 1.00 90.38 89 VAL A C 1
ATOM 693 O O . VAL A 1 89 ? -12.374 -3.542 2.690 1.00 90.38 89 VAL A O 1
ATOM 696 N N . ASP A 1 90 ? -12.895 -2.186 4.384 1.00 75.25 90 ASP A N 1
ATOM 697 C CA . ASP A 1 90 ? -14.095 -2.919 4.749 1.00 75.25 90 ASP A CA 1
ATOM 698 C C . ASP A 1 90 ? -15.196 -2.394 3.822 1.00 75.25 90 ASP A C 1
ATOM 700 O O . ASP A 1 90 ? -15.249 -1.196 3.550 1.00 75.25 90 ASP A O 1
ATOM 704 N N . GLY A 1 91 ? -16.019 -3.280 3.258 1.00 59.75 91 GLY A N 1
ATOM 705 C CA . GLY A 1 91 ? -17.123 -2.923 2.350 1.00 59.75 91 GLY A CA 1
ATOM 706 C C . GLY A 1 91 ? -18.264 -2.172 3.050 1.00 59.75 91 GLY A C 1
ATOM 707 O O . GLY A 1 91 ? -19.429 -2.422 2.767 1.00 59.75 91 GLY A O 1
ATOM 708 N N . SER A 1 92 ? -17.903 -1.308 3.992 1.00 46.84 92 SER A N 1
ATOM 709 C CA . SER A 1 92 ? -18.703 -0.663 5.019 1.00 46.84 92 SER A CA 1
ATOM 710 C C . SER A 1 92 ? -18.338 0.826 5.051 1.00 46.84 92 SER A C 1
ATOM 712 O O . SER A 1 92 ? -17.932 1.350 6.082 1.00 46.84 92 SER A O 1
ATOM 714 N N . ASP A 1 93 ? -18.397 1.469 3.891 1.00 42.00 93 ASP A N 1
ATOM 715 C CA . ASP A 1 93 ? -18.572 2.918 3.739 1.00 42.00 93 ASP A CA 1
ATOM 716 C C . ASP A 1 93 ? -19.591 3.039 2.579 1.00 42.00 93 ASP A C 1
ATOM 718 O O . ASP A 1 93 ? -19.223 2.836 1.421 1.00 42.00 93 ASP A O 1
ATOM 722 N N . ASP A 1 94 ? -20.870 2.764 2.874 1.00 42.06 94 ASP A N 1
ATOM 723 C CA . ASP A 1 94 ? -21.962 3.732 3.155 1.00 42.06 94 ASP A CA 1
ATOM 724 C C . ASP A 1 94 ? -22.722 4.030 1.837 1.00 42.06 94 ASP A C 1
ATOM 726 O O . ASP A 1 94 ? -22.119 4.477 0.863 1.00 42.06 94 ASP A O 1
ATOM 730 N N . GLU A 1 95 ? -23.896 3.426 1.604 1.00 40.00 95 GLU A N 1
ATOM 731 C CA . GLU A 1 95 ? -25.280 3.840 1.967 1.00 40.00 95 GLU A CA 1
ATOM 732 C C . GLU A 1 95 ? -26.028 4.439 0.755 1.00 40.00 95 GLU A C 1
ATOM 734 O O . GLU A 1 95 ? -25.471 5.303 0.042 1.00 40.00 95 GLU A O 1
#

Sequence (95 aa):
MDALEEAWREEQQVRARAAAQARDAAEQDAARATAFIRDIWARTGTGPTWTELGEAMAWPPQLRARVIRLLARDGVLLYSSAPRSLAVVDGSDDE

Foldseek 3Di:
DPPVVVVVVVVVVVVVVLLVVLLVLLVVCLVVLQVQQVVCCVVPVFGAALVVSCVVSVHDPVSSVVNVVVCVVVQQWDADPDHRRIHGPDVPPDD

pLDDT: mean 88.21, std 12.42, range [40.0, 96.31]

Secondary structure (DSSP, 8-state):
--HHHHHHHHHHHHHHHHHHHHHHHHHHHHHHHHHHHHHHHHHHSSPPPHHHHHHHTT--HHHHHHHHHHHHHTTSEE--SSTT--EE--S-S--

Radius of gyration: 16.4 Å; chains: 1; bounding box: 48×24×53 Å